Protein AF-A0A0C5WPM1-F1 (afdb_monomer)

Foldseek 3Di:
DDDDDDDDDDDDDDDDDDDDDDDDDDDDDPDPDPPPPPPPPPVVVVFVVQAFWFKFFDPVRKWFWFADQDQPCVCVVVVDSCPGTQDIQPDVSQFGFHGWDQDPNRFIKTWGQGPDDGNNDRITITTPVGIDTDD

pLDDT: mean 72.95, std 21.08, range [34.44, 95.25]

Radius of gyration: 24.57 Å; Cα contacts (8 Å, |Δi|>4): 208; chains: 1; bounding box: 61×46×68 Å

Sequence (135 aa):
MDAKTKKYLIIGGVATVVVALAGFGVHKFVKNRKNRTTSGKQKEREEQKLIGKKVHYGSEGYVNVRSSAKVDNENWTTMDFSHNLLTQAESNPVGTILERLKGEDGYYWYRIKLTKPVGGKTEGYVREDAVVVQY

Organism: NCBI:txid1454006

Structure (mmCIF, N/CA/C/O backbone):
data_AF-A0A0C5WPM1-F1
#
_entry.id   AF-A0A0C5WPM1-F1
#
loop_
_atom_site.group_PDB
_atom_site.id
_atom_site.type_symbol
_atom_site.label_atom_id
_atom_site.label_alt_id
_atom_site.label_comp_id
_atom_site.label_asym_id
_atom_site.label_entity_id
_atom_site.label_seq_id
_atom_site.pdbx_PDB_ins_code
_atom_site.Cartn_x
_atom_site.Cartn_y
_atom_site.Cartn_z
_atom_site.occupancy
_atom_site.B_iso_or_equiv
_atom_site.auth_seq_id
_atom_site.auth_comp_id
_atom_site.auth_asym_id
_atom_site.auth_atom_id
_atom_site.pdbx_PDB_model_num
ATOM 1 N N . MET A 1 1 ? -34.372 30.491 -12.838 1.00 36.19 1 MET A N 1
ATOM 2 C CA . MET A 1 1 ? -35.335 29.589 -13.500 1.00 36.19 1 MET A CA 1
ATOM 3 C C . MET A 1 1 ? -34.608 28.874 -14.622 1.00 36.19 1 MET A C 1
ATOM 5 O O . MET A 1 1 ? -33.813 29.493 -15.313 1.00 36.19 1 MET A O 1
ATOM 9 N N . ASP A 1 2 ? -34.816 27.565 -14.664 1.00 45.03 2 ASP A N 1
ATOM 10 C CA . ASP A 1 2 ? -34.158 26.535 -15.467 1.00 45.03 2 ASP A CA 1
ATOM 11 C C . ASP A 1 2 ? -34.431 26.679 -16.973 1.00 45.03 2 ASP A C 1
ATOM 13 O O . ASP A 1 2 ? -35.556 26.997 -17.353 1.00 45.03 2 ASP A O 1
ATOM 17 N N . ALA A 1 3 ? -33.451 26.334 -17.812 1.00 46.50 3 ALA A N 1
ATOM 18 C CA . ALA A 1 3 ? -33.720 25.692 -19.099 1.00 46.50 3 ALA A CA 1
ATOM 19 C C . ALA A 1 3 ? -32.482 24.927 -19.597 1.00 46.50 3 ALA A C 1
ATOM 21 O O . ALA A 1 3 ? -31.596 25.464 -20.259 1.00 46.50 3 ALA A O 1
ATOM 22 N N . LYS A 1 4 ? -32.455 23.632 -19.263 1.00 48.88 4 LYS A N 1
ATOM 23 C CA . LYS A 1 4 ? -31.722 22.554 -19.947 1.00 48.88 4 LYS A CA 1
ATOM 24 C C . LYS A 1 4 ? -31.702 22.701 -21.474 1.00 48.88 4 LYS A C 1
ATOM 26 O O . LYS A 1 4 ? -32.767 22.749 -22.086 1.00 48.88 4 LYS A O 1
ATOM 31 N N . THR A 1 5 ? -30.537 22.465 -22.081 1.00 57.78 5 THR A N 1
ATOM 32 C CA . THR A 1 5 ? -30.453 22.040 -23.490 1.00 57.78 5 THR A CA 1
ATOM 33 C C . THR A 1 5 ? -29.735 20.697 -23.601 1.00 57.78 5 THR A C 1
ATOM 35 O O . THR A 1 5 ? -28.668 20.473 -23.033 1.00 57.78 5 THR A O 1
ATOM 38 N N . LYS A 1 6 ? -30.410 19.762 -24.276 1.00 48.84 6 LYS A N 1
ATOM 39 C CA . LYS A 1 6 ? -30.106 18.331 -24.387 1.00 48.84 6 LYS A CA 1
ATOM 40 C C . LYS A 1 6 ? -29.077 18.049 -25.492 1.00 48.84 6 LYS A C 1
ATOM 42 O O . LYS A 1 6 ? -29.065 18.719 -26.517 1.00 48.84 6 LYS A O 1
ATOM 47 N N . LYS A 1 7 ? -28.287 16.986 -25.292 1.00 48.75 7 LYS A N 1
ATOM 48 C CA . LYS A 1 7 ? -27.469 16.299 -26.309 1.00 48.75 7 LYS A CA 1
ATOM 49 C C . LYS A 1 7 ? -28.316 15.815 -27.494 1.00 48.75 7 LYS A C 1
ATOM 51 O O . LYS A 1 7 ? -29.341 15.178 -27.263 1.00 48.75 7 LYS A O 1
ATOM 56 N N . TYR A 1 8 ? -27.770 15.950 -28.704 1.00 51.50 8 TYR A N 1
ATOM 57 C CA . TYR A 1 8 ? -28.015 15.045 -29.832 1.00 51.50 8 TYR A CA 1
ATOM 58 C C . TYR A 1 8 ? -26.688 14.631 -30.486 1.00 51.50 8 TYR A C 1
ATOM 60 O O . TYR A 1 8 ? -25.693 15.349 -30.444 1.00 51.50 8 TYR A O 1
ATOM 68 N N . LEU A 1 9 ? -26.704 13.397 -30.978 1.00 40.50 9 LEU A N 1
ATOM 69 C CA . LEU A 1 9 ? -25.633 12.504 -31.423 1.00 40.50 9 LEU A CA 1
ATOM 70 C C . LEU A 1 9 ? -25.633 12.427 -32.970 1.00 40.50 9 LEU A C 1
ATOM 72 O O . LEU A 1 9 ? -26.626 12.824 -33.572 1.00 40.50 9 LEU A O 1
ATOM 76 N N . ILE A 1 10 ? -24.618 11.746 -33.541 1.00 46.97 10 ILE A N 1
ATOM 77 C CA . ILE A 1 10 ? -24.532 11.076 -34.875 1.00 46.97 10 ILE A CA 1
ATOM 78 C C . ILE A 1 10 ? -23.634 11.860 -35.865 1.00 46.97 10 ILE A C 1
ATOM 80 O O . ILE A 1 10 ? -23.975 12.963 -36.260 1.00 46.97 10 ILE A O 1
ATOM 84 N N . ILE A 1 11 ? -22.367 11.479 -36.107 1.00 47.75 11 ILE A N 1
ATOM 85 C CA . ILE A 1 11 ? -21.795 10.336 -36.874 1.00 47.75 11 ILE A CA 1
ATOM 86 C C . ILE A 1 11 ? -21.962 10.479 -38.402 1.00 47.75 11 ILE A C 1
ATOM 88 O O . ILE A 1 11 ? -23.065 10.419 -38.926 1.00 47.75 11 ILE A O 1
ATOM 92 N N . GLY A 1 12 ? -20.821 10.554 -39.098 1.00 37.41 12 GLY A N 1
ATOM 93 C CA . GLY A 1 12 ? -20.648 10.443 -40.554 1.00 37.41 12 GLY A CA 1
ATOM 94 C C . GLY A 1 12 ? -19.412 11.258 -40.955 1.00 37.41 12 GLY A C 1
ATOM 95 O O . GLY A 1 12 ? -19.474 12.474 -40.966 1.00 37.41 12 GLY A O 1
ATOM 96 N N . GLY A 1 13 ? -18.205 10.722 -41.136 1.00 37.78 13 GLY A N 1
ATOM 97 C CA . GLY A 1 13 ? -17.855 9.515 -41.874 1.00 37.78 13 GLY A CA 1
ATOM 98 C C . GLY A 1 13 ? -17.456 9.909 -43.298 1.00 37.78 13 GLY A C 1
ATOM 99 O O . GLY A 1 13 ? -18.249 9.725 -44.210 1.00 37.78 13 GLY A O 1
ATOM 100 N N . VAL A 1 14 ? -16.248 10.449 -43.496 1.00 39.81 14 VAL A N 1
ATOM 101 C CA . VAL A 1 14 ? -15.633 10.556 -44.830 1.00 39.81 14 VAL A CA 1
ATOM 102 C C . VAL A 1 14 ? -14.253 9.918 -44.750 1.00 39.81 14 VAL A C 1
ATOM 104 O O . VAL A 1 14 ? -13.321 10.468 -44.169 1.00 39.81 14 VAL A O 1
ATOM 107 N N . ALA A 1 15 ? -14.169 8.697 -45.270 1.00 44.31 15 ALA A N 1
ATOM 108 C CA . ALA A 1 15 ? -12.941 7.939 -45.411 1.00 44.31 15 ALA A CA 1
ATOM 109 C C . ALA A 1 15 ? -12.371 8.178 -46.810 1.00 44.31 15 ALA A C 1
ATOM 111 O O . ALA A 1 15 ? -13.015 7.853 -47.804 1.00 44.31 15 ALA A O 1
ATOM 112 N N . THR A 1 16 ? -11.140 8.670 -46.886 1.00 43.25 16 THR A N 1
ATOM 113 C CA . THR A 1 16 ? -10.322 8.580 -48.098 1.00 43.25 16 THR A CA 1
ATOM 114 C C . THR A 1 16 ? -8.921 8.155 -47.694 1.00 43.25 16 THR A C 1
ATOM 116 O O . THR A 1 16 ? -8.097 8.982 -47.313 1.00 43.25 16 THR A O 1
ATOM 119 N N . VAL A 1 17 ? -8.658 6.849 -47.754 1.00 43.22 17 VAL A N 1
ATOM 120 C CA . VAL A 1 17 ? -7.293 6.313 -47.754 1.00 43.22 17 VAL A CA 1
ATOM 121 C C . VAL A 1 17 ? -6.988 5.911 -49.189 1.00 43.22 17 VAL A C 1
ATOM 123 O O . VAL A 1 17 ? -7.559 4.958 -49.715 1.00 43.22 17 VAL A O 1
ATOM 126 N N . VAL A 1 18 ? -6.116 6.681 -49.833 1.00 38.34 18 VAL A N 1
ATOM 127 C CA . VAL A 1 18 ? -5.563 6.374 -51.153 1.00 38.34 18 VAL A CA 1
ATOM 128 C C . VAL A 1 18 ? -4.544 5.250 -50.973 1.00 38.34 18 VAL A C 1
ATOM 130 O O . VAL A 1 18 ? -3.505 5.446 -50.347 1.00 38.34 18 VAL A O 1
ATOM 133 N N . VAL A 1 19 ? -4.846 4.059 -51.492 1.00 44.16 19 VAL A N 1
ATOM 134 C CA . VAL A 1 19 ? -3.902 2.934 -51.538 1.00 44.16 19 VAL A CA 1
ATOM 135 C C . VAL A 1 19 ? -3.110 3.039 -52.838 1.00 44.16 19 VAL A C 1
ATOM 137 O O . VAL A 1 19 ? -3.606 2.685 -53.906 1.00 44.16 19 VAL A O 1
ATOM 140 N N . ALA A 1 20 ? -1.881 3.548 -52.749 1.00 40.91 20 ALA A N 1
ATOM 141 C CA . ALA A 1 20 ? -0.918 3.466 -53.838 1.00 40.91 20 ALA A CA 1
ATOM 142 C C . ALA A 1 20 ? -0.351 2.038 -53.905 1.00 40.91 20 ALA A C 1
ATOM 144 O O . ALA A 1 20 ? 0.247 1.533 -52.955 1.00 40.91 20 ALA A O 1
ATOM 145 N N . LEU A 1 21 ? -0.603 1.386 -55.037 1.00 44.03 21 LEU A N 1
ATOM 146 C CA . LEU A 1 21 ? -0.138 0.053 -55.399 1.00 44.03 21 LEU A CA 1
ATOM 147 C C . LEU A 1 21 ? 1.369 0.062 -55.686 1.00 44.03 21 LEU A C 1
ATOM 149 O O . LEU A 1 21 ? 1.804 0.735 -56.616 1.00 44.03 21 LEU A O 1
ATOM 153 N N . ALA A 1 22 ? 2.139 -0.766 -54.978 1.00 39.91 22 ALA A N 1
ATOM 154 C CA . ALA A 1 22 ? 3.422 -1.265 -55.471 1.00 39.91 22 ALA A CA 1
ATOM 155 C C . ALA A 1 22 ? 3.764 -2.626 -54.835 1.00 39.91 22 ALA A C 1
ATOM 157 O O . ALA A 1 22 ? 4.234 -2.696 -53.708 1.00 39.91 22 ALA A O 1
ATOM 158 N N . GLY A 1 23 ? 3.498 -3.694 -55.596 1.00 38.28 23 GLY A N 1
ATOM 159 C CA . GLY A 1 23 ? 4.288 -4.930 -55.645 1.00 38.28 23 GLY A CA 1
ATOM 160 C C . GLY A 1 23 ? 4.391 -5.806 -54.392 1.00 38.28 23 GLY A C 1
ATOM 161 O O . GLY A 1 23 ? 5.202 -5.531 -53.522 1.00 38.28 23 GLY A O 1
ATOM 162 N N . PHE A 1 24 ? 3.658 -6.927 -54.401 1.00 43.25 24 PHE A N 1
ATOM 163 C CA . PHE A 1 24 ? 4.101 -8.313 -54.123 1.00 43.25 24 PHE A CA 1
ATOM 164 C C . PHE A 1 24 ? 3.003 -9.141 -53.429 1.00 43.25 24 PHE A C 1
ATOM 166 O O . PHE A 1 24 ? 2.631 -8.890 -52.289 1.00 43.25 24 PHE A O 1
ATOM 173 N N . GLY A 1 25 ? 2.551 -10.197 -54.115 1.00 37.50 25 GLY A N 1
ATOM 174 C CA . GLY A 1 25 ? 2.011 -11.407 -53.486 1.00 37.50 25 GLY A CA 1
ATOM 175 C C . GLY A 1 25 ? 0.520 -11.413 -53.141 1.00 37.50 25 GLY A C 1
ATOM 176 O O . GLY A 1 25 ? 0.117 -11.131 -52.017 1.00 37.50 25 GLY A O 1
ATOM 177 N N . VAL A 1 26 ? -0.309 -11.884 -54.076 1.00 42.78 26 VAL A N 1
ATOM 178 C CA . VAL A 1 26 ? -1.653 -12.382 -53.753 1.00 42.78 26 VAL A CA 1
ATOM 179 C C . VAL A 1 26 ? -1.507 -13.746 -53.068 1.00 42.78 26 VAL A C 1
ATOM 181 O O . VAL A 1 26 ? -1.260 -14.752 -53.726 1.00 42.78 26 VAL A O 1
ATOM 184 N N . HIS A 1 27 ? -1.717 -13.804 -51.752 1.00 44.91 27 HIS A N 1
ATOM 185 C CA . HIS A 1 27 ? -2.187 -15.026 -51.100 1.00 44.91 27 HIS A CA 1
ATOM 186 C C . HIS A 1 27 ? -3.355 -14.682 -50.177 1.00 44.91 27 HIS A C 1
ATOM 188 O O . HIS A 1 27 ? -3.200 -14.089 -49.110 1.00 44.91 27 HIS A O 1
ATOM 194 N N . LYS A 1 28 ? -4.563 -15.032 -50.631 1.00 45.72 28 LYS A N 1
ATOM 195 C CA . LYS A 1 28 ? -5.783 -15.020 -49.825 1.00 45.72 28 LYS A CA 1
ATOM 196 C C . LYS A 1 28 ? -5.549 -15.855 -48.568 1.00 45.72 28 LYS A C 1
ATOM 198 O O . LYS A 1 28 ? -5.464 -17.0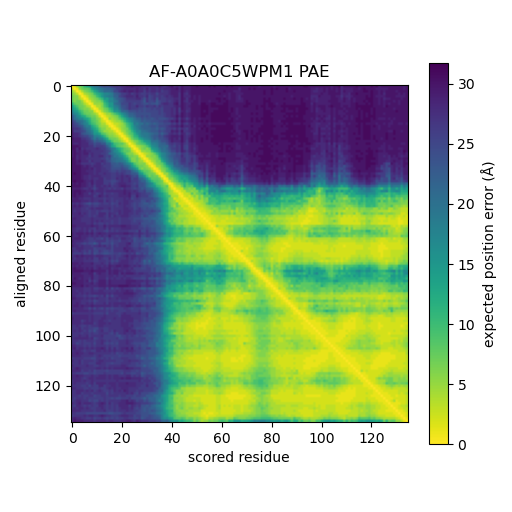77 -48.647 1.00 45.72 28 LYS A O 1
ATOM 203 N N . PHE A 1 29 ? -5.592 -15.217 -47.406 1.00 39.03 29 PHE A N 1
ATOM 204 C CA . PHE A 1 29 ? -5.955 -15.910 -46.180 1.00 39.03 29 PHE A CA 1
ATOM 205 C C . PHE A 1 29 ? -6.872 -15.039 -45.332 1.00 39.03 29 PHE A C 1
ATOM 207 O O . PHE A 1 29 ? -6.464 -14.318 -44.427 1.00 39.03 29 PHE A O 1
ATOM 214 N N . VAL A 1 30 ? -8.164 -15.129 -45.643 1.00 52.28 30 VAL A N 1
ATOM 215 C CA . VAL A 1 30 ? -9.222 -14.709 -44.731 1.00 52.28 30 VAL A CA 1
ATOM 216 C C . VAL A 1 30 ? -9.259 -15.737 -43.602 1.00 52.28 30 VAL A C 1
ATOM 218 O O . VAL A 1 30 ? -9.918 -16.768 -43.703 1.00 52.28 30 VAL A O 1
ATOM 221 N N . LYS A 1 31 ? -8.543 -15.463 -42.509 1.00 42.75 31 LYS A N 1
ATOM 222 C CA . LYS A 1 31 ? -8.901 -16.008 -41.198 1.00 42.75 31 LYS A CA 1
ATOM 223 C C . LYS A 1 31 ? -9.417 -14.882 -40.326 1.00 42.75 31 LYS A C 1
ATOM 225 O O . LYS A 1 31 ? -8.675 -14.087 -39.764 1.00 42.75 31 LYS A O 1
ATOM 230 N N . ASN A 1 32 ? -10.737 -14.889 -40.219 1.00 48.78 32 ASN A N 1
ATOM 231 C CA . ASN A 1 32 ? -11.529 -14.231 -39.205 1.00 48.78 32 ASN A CA 1
ATOM 232 C C . ASN A 1 32 ? -11.024 -14.668 -37.816 1.00 48.78 32 ASN A C 1
ATOM 234 O O . ASN A 1 32 ? -11.459 -15.687 -37.280 1.00 48.78 32 ASN A O 1
ATOM 238 N N . ARG A 1 33 ? -10.059 -13.945 -37.241 1.00 37.19 33 ARG A N 1
ATOM 239 C CA . ARG A 1 33 ? -9.623 -14.157 -35.860 1.00 37.19 33 ARG A CA 1
ATOM 240 C C . ARG A 1 33 ? -10.105 -12.9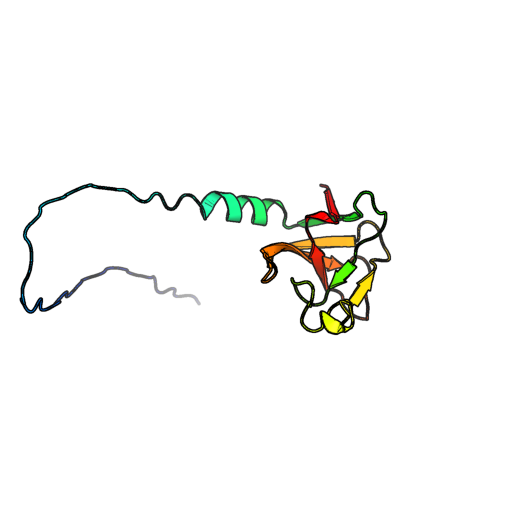67 -35.041 1.00 37.19 33 ARG A C 1
ATOM 242 O O . ARG A 1 33 ? -9.446 -11.940 -34.940 1.00 37.19 33 ARG A O 1
ATOM 249 N N . LYS A 1 34 ? -11.308 -13.127 -34.479 1.00 40.19 34 LYS A N 1
ATOM 250 C CA . LYS A 1 34 ? -11.789 -12.341 -33.341 1.00 40.19 34 LYS A CA 1
ATOM 251 C C . LYS A 1 34 ? -10.735 -12.444 -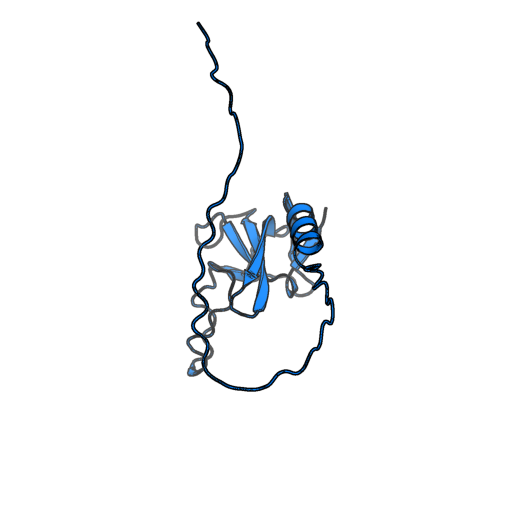32.240 1.00 40.19 34 LYS A C 1
ATOM 253 O O . LYS A 1 34 ? -10.731 -13.414 -31.484 1.00 40.19 34 LYS A O 1
ATOM 258 N N . ASN A 1 35 ? -9.866 -11.449 -32.130 1.00 34.44 35 ASN A N 1
ATOM 259 C CA . ASN A 1 35 ? -9.112 -11.243 -30.908 1.00 34.44 35 ASN A CA 1
ATOM 260 C C . ASN A 1 35 ? -10.114 -10.709 -29.886 1.00 34.44 35 ASN A C 1
ATOM 262 O O . ASN A 1 35 ? -10.397 -9.517 -29.807 1.00 34.44 35 ASN A O 1
ATOM 266 N N . ARG A 1 36 ? -10.729 -11.644 -29.154 1.00 34.59 36 ARG A N 1
ATOM 267 C CA . ARG A 1 36 ? -11.361 -11.363 -27.872 1.00 34.59 36 ARG A CA 1
ATOM 268 C C . ARG A 1 36 ? -10.302 -10.698 -27.000 1.00 34.59 36 ARG A C 1
ATOM 270 O O . ARG A 1 36 ? -9.451 -11.371 -26.428 1.00 34.59 36 ARG A O 1
ATOM 277 N N . THR A 1 37 ? -10.393 -9.385 -26.864 1.00 37.19 37 THR A N 1
ATOM 278 C CA . THR A 1 37 ? -9.770 -8.631 -25.778 1.00 37.19 37 THR A CA 1
ATOM 279 C C . THR A 1 37 ? -10.531 -8.935 -24.483 1.00 37.19 37 THR A C 1
ATOM 281 O O . THR A 1 37 ? -11.195 -8.084 -23.900 1.00 37.19 37 THR A O 1
ATOM 284 N N . THR A 1 38 ? -10.502 -10.187 -24.030 1.00 43.72 38 THR A N 1
ATOM 285 C CA . THR A 1 38 ? -10.925 -10.573 -22.679 1.00 43.72 38 THR A CA 1
ATOM 286 C C . THR A 1 38 ? -9.712 -10.481 -21.767 1.00 43.72 38 THR A C 1
ATOM 288 O O . THR A 1 38 ? -9.122 -11.488 -21.410 1.00 43.72 38 THR A O 1
ATOM 291 N N . SER A 1 39 ? -9.310 -9.253 -21.433 1.00 46.44 39 SER A N 1
ATOM 292 C CA . SER A 1 39 ? -8.366 -9.013 -20.330 1.00 46.44 39 SER A CA 1
ATOM 293 C C . SER A 1 39 ? -8.662 -7.742 -19.522 1.00 46.44 39 SER A C 1
ATOM 295 O O . SER A 1 39 ? -8.125 -7.603 -18.430 1.00 46.44 39 SER A O 1
ATOM 297 N N . GLY A 1 40 ? -9.535 -6.837 -19.990 1.00 48.41 40 GLY A N 1
ATOM 298 C CA . GLY A 1 40 ? -9.895 -5.625 -19.233 1.00 48.41 40 GLY A CA 1
ATOM 299 C C . GLY A 1 40 ? -11.020 -5.832 -18.212 1.00 48.41 40 GLY A C 1
ATOM 300 O O . GLY A 1 40 ? -10.949 -5.356 -17.088 1.00 48.41 40 GLY A O 1
ATOM 301 N N . LYS A 1 41 ? -12.046 -6.617 -18.563 1.00 48.75 41 LYS A N 1
ATOM 302 C CA . LYS A 1 41 ? -13.318 -6.629 -17.817 1.00 48.75 41 LYS A CA 1
ATOM 303 C C . LYS A 1 41 ? -13.277 -7.359 -16.467 1.00 48.75 41 LYS A C 1
ATOM 305 O O . LYS A 1 41 ? -14.096 -7.077 -15.598 1.00 48.75 41 LYS A O 1
ATOM 310 N N . GLN A 1 42 ? -12.371 -8.325 -16.307 1.00 56.28 42 GLN A N 1
ATOM 311 C CA . GLN A 1 42 ? -12.217 -9.065 -15.050 1.00 56.28 42 GLN A CA 1
ATOM 312 C C . GLN A 1 42 ? -11.298 -8.320 -14.076 1.00 56.28 42 GLN A C 1
ATOM 314 O O . GLN A 1 42 ? -11.650 -8.174 -12.910 1.00 56.28 42 GLN A O 1
ATOM 319 N N . LYS A 1 43 ? -10.179 -7.785 -14.579 1.00 58.12 43 LYS A N 1
ATOM 320 C CA . LYS A 1 43 ? -9.196 -7.052 -13.779 1.00 58.12 43 LYS A CA 1
ATOM 321 C C . LYS A 1 43 ? -9.797 -5.792 -13.149 1.00 58.12 43 LYS A C 1
ATOM 323 O O . LYS A 1 43 ? -9.690 -5.612 -11.945 1.00 58.12 43 LYS A O 1
ATOM 328 N N . GLU A 1 44 ? -10.543 -5.012 -13.930 1.00 63.22 44 GLU A N 1
ATOM 329 C CA . GLU A 1 44 ? -11.216 -3.801 -13.441 1.00 63.22 44 GLU A CA 1
ATOM 330 C C . GLU A 1 44 ? -12.286 -4.116 -12.373 1.00 63.22 44 GLU A C 1
ATOM 332 O O . GLU A 1 44 ? -12.419 -3.410 -11.377 1.00 63.22 44 GLU A O 1
ATOM 337 N N . ARG A 1 45 ? -13.015 -5.234 -12.522 1.00 66.62 45 ARG A N 1
ATOM 338 C CA . ARG A 1 45 ? -14.003 -5.688 -11.527 1.00 66.62 45 ARG A CA 1
ATOM 339 C C . ARG A 1 45 ? -13.340 -6.118 -10.217 1.00 66.62 45 ARG A C 1
ATOM 341 O O . ARG A 1 45 ? -13.891 -5.874 -9.146 1.00 66.62 45 ARG A O 1
ATOM 348 N N . GLU A 1 46 ? -12.201 -6.800 -10.293 1.00 70.50 46 GLU A N 1
ATOM 349 C CA . GLU A 1 46 ? -11.448 -7.232 -9.114 1.00 70.50 46 GLU A CA 1
ATOM 350 C C . GLU A 1 46 ? -10.826 -6.041 -8.378 1.00 70.50 46 GLU A C 1
ATOM 352 O O . GLU A 1 46 ? -10.948 -5.974 -7.159 1.00 70.50 46 GLU A O 1
ATOM 357 N N . GLU A 1 47 ? -10.254 -5.0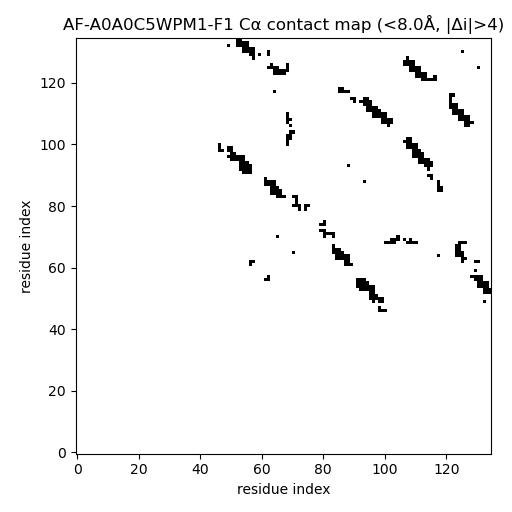72 -9.098 1.00 74.81 47 GLU A N 1
ATOM 358 C CA . GLU A 1 47 ? -9.731 -3.826 -8.520 1.00 74.81 47 GLU A CA 1
ATOM 359 C C . GLU A 1 47 ? -10.838 -3.064 -7.781 1.00 74.81 47 GLU A C 1
ATOM 361 O O . GLU A 1 47 ? -10.700 -2.798 -6.588 1.00 74.81 47 GLU A O 1
ATOM 366 N N . GLN A 1 48 ? -11.993 -2.840 -8.421 1.00 75.38 48 GLN A N 1
ATOM 367 C CA . GLN A 1 48 ? -13.153 -2.198 -7.786 1.00 75.38 48 GLN A CA 1
ATOM 368 C C . GLN A 1 48 ? -13.679 -2.974 -6.569 1.00 75.38 48 GLN A C 1
ATOM 370 O O . GLN A 1 48 ? -14.113 -2.369 -5.592 1.00 75.38 48 GLN A O 1
ATOM 375 N N . LYS A 1 49 ? -13.615 -4.312 -6.586 1.00 83.88 49 LYS A N 1
ATOM 376 C CA . LYS A 1 49 ? -14.019 -5.157 -5.450 1.00 83.88 49 LYS A CA 1
ATOM 377 C C . LYS A 1 49 ? -13.068 -5.031 -4.253 1.00 83.88 49 LYS A C 1
ATOM 379 O O . LYS A 1 49 ? -13.431 -5.455 -3.156 1.00 83.88 49 LYS A O 1
ATOM 384 N N . LEU A 1 50 ? -11.842 -4.551 -4.444 1.00 86.25 50 LEU A N 1
ATOM 385 C CA . LEU A 1 50 ? -10.847 -4.422 -3.376 1.00 86.25 50 LEU A CA 1
ATOM 386 C C . LEU A 1 50 ? -10.884 -3.044 -2.709 1.00 86.25 50 LEU A C 1
ATOM 388 O O . LEU A 1 50 ? -10.517 -2.940 -1.541 1.00 86.25 50 LEU A O 1
ATOM 392 N N . ILE A 1 51 ? -11.374 -2.019 -3.409 1.00 87.81 51 ILE A N 1
ATOM 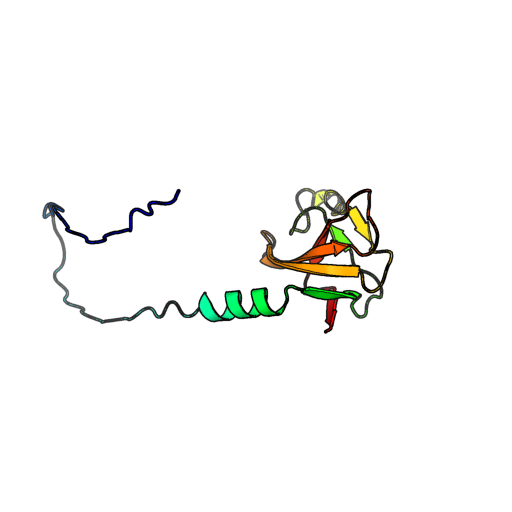393 C CA . ILE A 1 51 ? -11.525 -0.661 -2.872 1.00 87.81 51 ILE A CA 1
ATOM 394 C C . ILE A 1 51 ? -12.381 -0.685 -1.599 1.00 87.81 51 ILE A C 1
ATOM 396 O O . ILE A 1 51 ? -13.424 -1.335 -1.537 1.00 87.81 51 ILE A O 1
ATOM 400 N N . GLY A 1 52 ? -11.927 0.026 -0.568 1.00 86.81 52 GLY A N 1
ATOM 401 C CA . GLY A 1 52 ? -12.601 0.125 0.726 1.00 86.81 52 GLY A CA 1
ATOM 402 C C . GLY A 1 52 ? -12.278 -1.004 1.707 1.00 86.81 52 GLY A C 1
ATOM 403 O O . GLY A 1 52 ? -12.612 -0.884 2.885 1.00 86.81 52 GLY A O 1
ATOM 404 N N . LYS A 1 53 ? -11.589 -2.068 1.274 1.00 91.62 53 LYS A N 1
ATOM 405 C CA . LYS A 1 53 ? -11.148 -3.146 2.170 1.00 91.62 53 LYS A CA 1
ATOM 406 C C . LYS A 1 53 ? -9.936 -2.756 2.990 1.00 91.62 53 LYS A C 1
ATOM 408 O O . LYS A 1 53 ? -9.162 -1.885 2.593 1.00 91.62 53 LYS A O 1
ATOM 413 N N . LYS A 1 54 ? -9.742 -3.441 4.115 1.00 92.69 54 LYS A N 1
ATOM 414 C CA . LYS A 1 54 ? -8.575 -3.232 4.969 1.00 92.69 54 LYS A CA 1
ATOM 415 C C . LYS A 1 54 ? -7.427 -4.139 4.552 1.00 92.69 54 LYS A C 1
ATOM 417 O O . LYS A 1 54 ? -7.625 -5.311 4.233 1.00 92.69 54 LYS A O 1
ATOM 422 N N . VAL A 1 55 ? -6.225 -3.580 4.573 1.00 92.19 55 VAL A N 1
ATOM 423 C CA . VAL A 1 55 ? -4.974 -4.329 4.428 1.00 92.19 55 VAL A CA 1
ATOM 424 C C . VAL A 1 55 ? -4.366 -4.587 5.796 1.00 92.19 55 VAL A C 1
ATOM 426 O O . VAL A 1 55 ? -4.320 -3.704 6.654 1.00 92.19 55 VAL A O 1
ATOM 429 N N . HIS A 1 56 ? -3.879 -5.803 5.974 1.00 92.12 56 HIS A N 1
ATOM 430 C CA . HIS A 1 56 ? -3.212 -6.292 7.170 1.00 92.12 56 HIS A CA 1
ATOM 431 C C . HIS A 1 56 ? -1.833 -6.829 6.796 1.00 92.12 56 HIS A C 1
ATOM 433 O O . HIS A 1 56 ? -1.587 -7.155 5.632 1.00 92.12 56 HIS A O 1
ATOM 439 N N . TYR A 1 57 ? -0.938 -6.937 7.775 1.00 89.75 57 TYR A N 1
ATOM 440 C CA . TYR A 1 57 ? 0.351 -7.592 7.551 1.00 89.75 57 TYR A CA 1
ATOM 441 C C . TYR A 1 57 ? 0.147 -9.042 7.120 1.00 89.75 57 TYR A C 1
ATOM 443 O O . TYR A 1 57 ? -0.783 -9.709 7.581 1.00 89.75 57 TYR A O 1
ATOM 451 N N . GLY A 1 58 ? 1.028 -9.517 6.242 1.00 82.44 58 GLY A N 1
ATOM 452 C CA . GLY A 1 58 ? 1.173 -10.939 5.973 1.00 82.44 58 GLY A CA 1
ATOM 453 C C . GLY A 1 58 ? 1.761 -11.699 7.164 1.00 82.44 58 GLY A C 1
ATOM 454 O O . GLY A 1 58 ? 1.868 -11.192 8.282 1.00 82.44 58 GLY A O 1
ATOM 455 N N . SER A 1 59 ? 2.196 -12.930 6.906 1.00 81.56 59 SER A N 1
ATOM 456 C CA . SER A 1 59 ? 2.820 -13.803 7.910 1.00 81.56 59 SER A CA 1
ATOM 457 C C . SER A 1 59 ? 4.097 -13.230 8.527 1.00 81.56 59 SER A C 1
ATOM 459 O O . SER A 1 59 ? 4.480 -13.646 9.613 1.00 81.56 59 SER A O 1
ATOM 461 N N . GLU A 1 60 ? 4.749 -12.282 7.854 1.00 78.31 60 GLU A N 1
ATOM 462 C CA . GLU A 1 60 ? 5.985 -11.659 8.333 1.00 78.31 60 GLU A CA 1
ATOM 463 C C . GLU A 1 60 ? 5.768 -10.689 9.505 1.00 78.31 60 GLU A C 1
ATOM 465 O O . GLU A 1 60 ? 6.722 -10.338 10.191 1.00 78.31 60 GLU A O 1
ATOM 470 N N . GLY A 1 61 ? 4.527 -10.264 9.774 1.00 84.12 61 GLY A N 1
ATOM 471 C CA . GLY A 1 61 ? 4.218 -9.388 10.910 1.00 84.12 61 GLY A CA 1
ATOM 472 C C . GLY A 1 61 ? 4.584 -7.912 10.710 1.00 84.12 61 GLY A C 1
ATOM 473 O O . GLY A 1 61 ? 4.384 -7.116 11.624 1.00 84.12 61 GLY A O 1
ATOM 474 N N . TYR A 1 62 ? 5.056 -7.531 9.523 1.00 86.69 62 TYR A N 1
ATOM 475 C CA . TYR A 1 62 ? 5.278 -6.146 9.107 1.00 86.69 62 TYR A CA 1
ATOM 476 C C . TYR A 1 62 ? 4.970 -5.982 7.611 1.00 86.69 62 TYR A C 1
ATOM 478 O O . TYR A 1 62 ? 4.851 -6.960 6.872 1.00 86.69 62 TYR A O 1
ATOM 486 N N . VAL A 1 63 ? 4.833 -4.736 7.149 1.00 91.06 63 VAL A N 1
ATOM 487 C CA . VAL A 1 63 ? 4.829 -4.413 5.716 1.00 91.06 63 VAL A CA 1
ATOM 488 C C . VAL A 1 63 ? 5.564 -3.105 5.463 1.00 91.06 63 VAL A C 1
ATOM 490 O O . VAL A 1 63 ? 5.447 -2.150 6.229 1.00 91.06 63 VAL A O 1
ATOM 493 N N . ASN A 1 64 ? 6.297 -3.053 4.357 1.00 91.81 64 ASN A N 1
ATOM 494 C CA . ASN A 1 64 ? 6.942 -1.839 3.881 1.00 91.81 64 ASN A CA 1
ATOM 495 C C . ASN A 1 64 ? 5.929 -0.931 3.178 1.00 91.81 64 ASN A C 1
ATOM 497 O O . ASN A 1 64 ? 5.323 -1.331 2.182 1.00 91.81 64 ASN A O 1
ATOM 501 N N . VAL A 1 65 ? 5.784 0.300 3.668 1.00 92.44 65 VAL A N 1
ATOM 502 C CA . VAL A 1 65 ? 4.973 1.335 3.023 1.00 92.44 65 VAL A CA 1
ATOM 503 C C . VAL A 1 65 ? 5.888 2.218 2.186 1.00 92.44 65 VAL A C 1
ATOM 505 O O . VAL A 1 65 ? 6.864 2.779 2.686 1.00 92.44 65 VAL A O 1
ATOM 508 N N . ARG A 1 66 ? 5.575 2.350 0.899 1.00 93.38 66 ARG A N 1
ATOM 509 C CA . ARG A 1 66 ? 6.384 3.094 -0.070 1.00 93.38 66 ARG A CA 1
ATOM 510 C C . ARG A 1 66 ? 5.670 4.326 -0.605 1.00 93.38 66 ARG A C 1
ATOM 512 O O . ARG A 1 66 ? 4.446 4.433 -0.554 1.00 93.38 66 ARG A O 1
ATOM 519 N N . SER A 1 67 ? 6.450 5.272 -1.119 1.00 91.75 67 SER A N 1
ATOM 520 C CA . SER A 1 67 ? 5.949 6.502 -1.740 1.00 91.75 67 SER A CA 1
ATOM 521 C C . SER A 1 67 ? 5.454 6.297 -3.174 1.00 91.75 67 SER A C 1
ATOM 523 O O . SER A 1 67 ? 4.689 7.124 -3.667 1.00 91.75 67 SER A O 1
ATOM 525 N N . SER A 1 68 ? 5.850 5.199 -3.820 1.00 91.38 68 SER A N 1
ATOM 526 C CA . SER A 1 68 ? 5.456 4.823 -5.178 1.00 91.38 68 SER A CA 1
ATOM 527 C C . SER A 1 68 ? 5.222 3.314 -5.292 1.00 91.38 68 SER A C 1
ATOM 529 O O . SER A 1 68 ? 5.712 2.529 -4.480 1.00 91.38 68 SER A O 1
ATOM 531 N N . ALA A 1 69 ? 4.469 2.905 -6.315 1.00 92.19 69 ALA A N 1
ATOM 532 C CA . ALA A 1 69 ? 4.156 1.510 -6.628 1.00 92.19 69 ALA A CA 1
ATOM 533 C C . ALA A 1 69 ? 5.302 0.807 -7.382 1.00 92.19 69 ALA A C 1
ATOM 535 O O . ALA A 1 69 ? 5.101 0.231 -8.449 1.00 92.19 69 ALA A O 1
ATOM 536 N N . LYS A 1 70 ? 6.521 0.917 -6.860 1.00 91.06 70 LYS A N 1
ATOM 537 C CA . LYS A 1 70 ? 7.687 0.148 -7.305 1.00 91.06 70 LYS A CA 1
ATOM 538 C C . LYS A 1 70 ? 8.591 -0.114 -6.111 1.00 91.06 70 LYS A C 1
ATOM 540 O O . LYS A 1 70 ? 8.543 0.627 -5.134 1.00 91.06 70 LYS A O 1
ATOM 545 N N . VAL A 1 71 ? 9.444 -1.125 -6.161 1.00 86.06 71 VAL A N 1
ATOM 546 C CA . VAL A 1 71 ? 10.669 -1.107 -5.349 1.00 86.06 71 VAL A CA 1
ATOM 547 C C . VAL A 1 71 ? 11.731 -0.367 -6.150 1.00 86.06 71 VAL A C 1
ATOM 549 O O . VAL A 1 71 ? 11.998 -0.736 -7.293 1.00 86.06 71 VAL A O 1
ATOM 552 N N . ASP A 1 72 ? 12.291 0.703 -5.584 1.00 80.62 72 ASP A N 1
ATOM 553 C CA . ASP A 1 72 ? 13.328 1.453 -6.286 1.00 80.62 72 ASP A CA 1
ATOM 554 C C . ASP A 1 72 ? 14.642 0.668 -6.274 1.00 80.62 72 ASP A C 1
ATOM 556 O O . ASP A 1 72 ? 15.322 0.585 -5.252 1.00 80.62 72 ASP A O 1
ATOM 560 N N . ASN A 1 73 ? 14.961 0.058 -7.416 1.00 74.25 73 ASN A N 1
ATOM 561 C CA . ASN A 1 73 ? 16.143 -0.784 -7.614 1.00 74.25 73 ASN A CA 1
ATOM 562 C C . ASN A 1 73 ? 17.248 -0.061 -8.402 1.00 74.25 73 ASN A C 1
ATOM 564 O O . ASN A 1 73 ? 18.166 -0.707 -8.907 1.00 74.25 73 ASN A O 1
ATOM 568 N N . GLU A 1 74 ? 17.166 1.266 -8.529 1.00 73.50 74 GLU A N 1
ATOM 569 C CA . GLU A 1 74 ? 18.115 2.073 -9.308 1.00 73.50 74 GLU A CA 1
ATOM 570 C C . GLU A 1 74 ? 19.563 1.938 -8.807 1.00 73.50 74 GLU A C 1
ATOM 572 O O . GLU A 1 74 ? 20.497 2.076 -9.592 1.00 73.50 74 GLU A O 1
ATOM 577 N N . ASN A 1 75 ? 19.763 1.574 -7.535 1.00 70.06 75 ASN A N 1
ATOM 578 C CA . ASN A 1 75 ? 21.085 1.376 -6.948 1.00 70.06 75 ASN A CA 1
ATOM 579 C C . ASN A 1 75 ? 21.351 -0.081 -6.530 1.00 70.06 75 ASN A C 1
ATOM 581 O O . ASN A 1 75 ? 21.603 -0.395 -5.365 1.00 70.06 75 ASN A O 1
ATOM 585 N N . TRP A 1 76 ? 21.310 -0.996 -7.503 1.00 65.88 76 TRP A N 1
ATOM 586 C CA . TRP A 1 76 ? 21.641 -2.409 -7.274 1.00 65.88 76 TRP A CA 1
ATOM 587 C C . TRP A 1 76 ? 23.058 -2.605 -6.708 1.00 65.88 76 TRP A C 1
ATOM 589 O O . TRP A 1 76 ? 23.298 -3.511 -5.913 1.00 65.88 76 TRP A O 1
ATOM 599 N N . THR A 1 77 ? 23.997 -1.731 -7.080 1.00 74.50 77 THR A N 1
ATOM 600 C CA . THR A 1 77 ? 25.406 -1.804 -6.673 1.00 74.50 77 THR A CA 1
ATOM 601 C C . THR A 1 77 ? 25.637 -1.573 -5.184 1.00 74.50 77 THR A C 1
ATOM 603 O O . THR A 1 77 ? 26.577 -2.141 -4.635 1.00 74.50 77 THR A O 1
ATOM 606 N N . THR A 1 78 ? 24.793 -0.781 -4.517 1.00 73.94 78 THR A N 1
ATOM 607 C CA . THR A 1 78 ? 24.904 -0.537 -3.069 1.00 73.94 78 THR A CA 1
ATOM 608 C C . THR A 1 78 ? 23.862 -1.299 -2.254 1.00 73.94 78 THR A C 1
ATOM 610 O O . THR A 1 78 ? 23.819 -1.126 -1.040 1.00 73.94 78 THR A O 1
ATOM 613 N N . MET A 1 79 ? 23.021 -2.123 -2.899 1.00 70.81 79 MET A N 1
ATOM 614 C CA . MET A 1 79 ? 21.893 -2.828 -2.269 1.00 70.81 79 MET A CA 1
ATOM 615 C C . MET A 1 79 ? 20.955 -1.893 -1.481 1.00 70.81 79 MET A C 1
ATOM 617 O O . MET A 1 79 ? 20.336 -2.307 -0.500 1.00 70.81 79 MET A O 1
ATOM 621 N N . ASP A 1 80 ? 20.847 -0.627 -1.902 1.00 76.75 80 ASP A N 1
ATOM 622 C CA . ASP A 1 80 ? 19.994 0.354 -1.235 1.00 76.75 80 ASP A CA 1
ATOM 623 C C . ASP A 1 80 ? 18.635 0.458 -1.935 1.00 76.75 80 ASP A C 1
ATOM 625 O O . ASP A 1 80 ? 18.471 1.122 -2.961 1.00 76.75 80 ASP A O 1
ATOM 629 N N . PHE A 1 81 ? 17.650 -0.212 -1.339 1.00 77.50 81 PHE A N 1
ATOM 630 C CA . PHE A 1 81 ? 16.256 -0.241 -1.786 1.00 77.50 81 PHE A CA 1
ATOM 631 C C . PHE A 1 81 ? 15.351 0.660 -0.933 1.00 77.50 81 PHE A C 1
ATOM 633 O O . PHE A 1 81 ? 14.125 0.477 -0.912 1.00 77.50 81 PHE A O 1
ATOM 640 N N . SER A 1 82 ? 15.935 1.586 -0.164 1.00 79.00 82 SER A N 1
ATOM 641 C CA . SER A 1 82 ? 15.214 2.428 0.794 1.00 79.00 82 SER A CA 1
ATOM 642 C C . SER A 1 82 ? 14.755 3.771 0.218 1.00 79.00 82 SER A C 1
ATOM 644 O O . SER A 1 82 ? 13.912 4.424 0.824 1.00 79.00 82 SER A O 1
ATOM 646 N N . HIS A 1 83 ? 15.199 4.149 -0.985 1.00 81.25 83 HIS A N 1
ATOM 647 C CA . HIS A 1 83 ? 14.929 5.464 -1.588 1.00 81.25 83 HIS A CA 1
ATOM 648 C C . HIS A 1 83 ? 13.451 5.869 -1.614 1.00 81.25 83 HIS A C 1
ATOM 650 O O . HIS A 1 83 ? 13.106 7.024 -1.365 1.00 81.25 83 HIS A O 1
ATOM 656 N N . ASN A 1 84 ? 12.563 4.916 -1.894 1.00 85.19 84 ASN A N 1
ATOM 657 C CA . ASN A 1 84 ? 11.124 5.151 -1.892 1.00 85.19 84 ASN A CA 1
ATOM 658 C C . ASN A 1 84 ? 10.399 4.460 -0.726 1.00 85.19 84 ASN A C 1
ATOM 660 O O . ASN A 1 84 ? 9.166 4.445 -0.694 1.00 85.19 84 ASN A O 1
ATOM 664 N N . LEU A 1 85 ? 11.140 3.889 0.227 1.00 89.06 85 LEU A N 1
ATOM 665 C CA . LEU A 1 85 ? 10.597 3.384 1.482 1.00 89.06 85 LEU A CA 1
ATOM 666 C C . LEU A 1 85 ? 10.268 4.576 2.384 1.00 89.06 85 LEU A C 1
ATOM 668 O O . LEU A 1 85 ? 11.131 5.391 2.684 1.00 89.06 85 LEU A O 1
ATOM 672 N N . LEU A 1 86 ? 9.012 4.684 2.815 1.00 86.38 86 LEU A N 1
ATOM 673 C CA . LEU A 1 86 ? 8.618 5.702 3.788 1.00 86.38 86 LEU A CA 1
ATOM 674 C C . LEU A 1 86 ? 8.951 5.227 5.198 1.00 86.38 86 LEU A C 1
ATOM 676 O O . LEU A 1 86 ? 9.729 5.857 5.899 1.00 86.38 86 LEU A O 1
ATOM 680 N N . THR A 1 87 ? 8.350 4.109 5.596 1.00 87.44 87 THR A N 1
ATOM 681 C CA . THR A 1 87 ? 8.738 3.314 6.762 1.00 87.44 87 THR A CA 1
ATOM 682 C C . THR A 1 87 ? 8.003 1.973 6.713 1.00 87.44 87 THR A C 1
ATOM 684 O O . THR A 1 87 ? 7.196 1.711 5.811 1.00 87.44 87 THR A O 1
ATOM 687 N N . GLN A 1 88 ? 8.273 1.116 7.687 1.00 87.69 88 GLN A N 1
ATOM 688 C CA . GLN A 1 88 ? 7.425 -0.030 7.971 1.00 87.69 88 GLN A CA 1
ATOM 689 C C . GLN A 1 88 ? 6.130 0.439 8.625 1.00 87.69 88 GLN A C 1
ATOM 691 O O . GLN A 1 88 ? 6.107 1.380 9.412 1.00 87.69 88 GLN A O 1
ATOM 696 N N . ALA A 1 89 ? 5.029 -0.214 8.295 1.00 85.75 89 ALA A N 1
ATOM 697 C CA . ALA A 1 89 ? 3.773 0.071 8.952 1.00 85.75 89 ALA A CA 1
ATOM 698 C C . ALA A 1 89 ? 3.858 -0.215 10.463 1.00 85.75 89 ALA A C 1
ATOM 700 O O . ALA A 1 89 ? 4.377 -1.244 10.896 1.00 85.75 89 ALA A O 1
ATOM 701 N N . GLU A 1 90 ? 3.282 0.683 11.260 1.00 81.94 90 GLU A N 1
ATOM 702 C CA . GLU A 1 90 ? 3.280 0.616 12.731 1.00 81.94 90 GLU A CA 1
ATOM 703 C C . GLU A 1 90 ? 1.903 0.232 13.308 1.00 81.94 90 GLU A C 1
ATOM 705 O O . GLU A 1 90 ? 1.685 0.233 14.521 1.00 81.94 90 GLU A O 1
ATOM 710 N N . SER A 1 91 ? 0.926 -0.056 12.444 1.00 82.31 91 SER A N 1
ATOM 711 C CA . SER A 1 91 ? -0.428 -0.449 12.829 1.00 82.31 91 SER A CA 1
ATOM 712 C C . SER A 1 91 ? -0.981 -1.571 11.958 1.00 82.31 91 SER A C 1
ATOM 714 O O . SER A 1 91 ? -0.867 -1.532 10.736 1.00 82.31 91 SER A O 1
ATOM 716 N N . ASN A 1 92 ? -1.691 -2.507 12.586 1.00 87.44 92 ASN A N 1
ATOM 717 C CA . ASN A 1 92 ? -2.477 -3.535 11.914 1.00 87.44 92 ASN A CA 1
ATOM 718 C C . ASN A 1 92 ? -3.952 -3.374 12.333 1.00 87.44 92 ASN A C 1
ATOM 720 O O . ASN A 1 92 ? -4.234 -3.517 13.524 1.00 87.44 92 ASN A O 1
ATOM 724 N N . PRO A 1 93 ? -4.904 -3.053 11.438 1.00 91.62 93 PRO A N 1
ATOM 725 C CA . PRO A 1 93 ? -4.785 -2.871 9.987 1.00 91.62 93 PRO A CA 1
ATOM 726 C C . PRO A 1 93 ? -3.881 -1.703 9.582 1.00 91.62 93 PRO A C 1
ATOM 728 O O . PRO A 1 93 ? -3.865 -0.647 10.221 1.00 91.62 93 PRO A O 1
ATOM 731 N N . VAL A 1 94 ? -3.187 -1.882 8.462 1.00 91.56 94 VAL A N 1
ATOM 732 C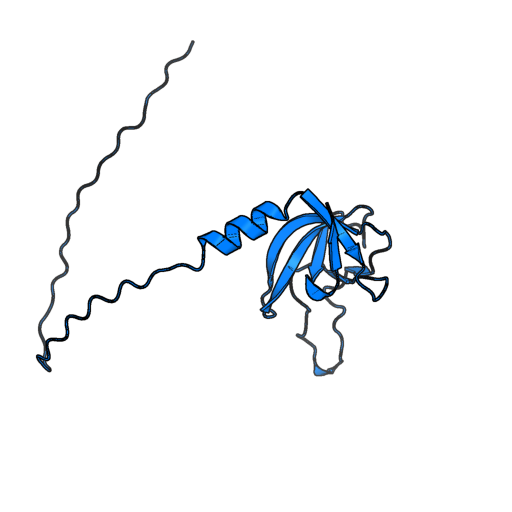 CA . VAL A 1 94 ? -2.262 -0.898 7.880 1.00 91.56 94 VAL A CA 1
ATOM 733 C C . VAL A 1 94 ? -3.017 0.311 7.354 1.00 91.56 94 VAL A C 1
ATOM 735 O O . VAL A 1 94 ? -2.613 1.458 7.541 1.00 91.56 94 VAL A O 1
ATOM 738 N N . GLY A 1 95 ? -4.146 0.049 6.708 1.00 93.50 95 GLY A N 1
ATOM 739 C CA . GLY A 1 95 ? -4.950 1.067 6.068 1.00 93.50 95 GLY A CA 1
ATOM 740 C C . GLY A 1 95 ? -6.095 0.479 5.261 1.00 93.50 95 GLY A C 1
ATOM 741 O O . GLY A 1 95 ? -6.367 -0.723 5.303 1.00 93.50 95 GLY A O 1
ATOM 742 N N . THR A 1 96 ? -6.746 1.352 4.506 1.00 95.12 96 THR A N 1
ATOM 743 C CA . THR A 1 96 ? -7.855 1.025 3.613 1.00 95.12 96 THR A CA 1
ATOM 744 C C . THR A 1 96 ? -7.411 1.161 2.163 1.00 95.12 96 THR A C 1
ATOM 746 O O . THR A 1 96 ? -6.831 2.179 1.795 1.00 95.12 96 THR A O 1
ATOM 749 N N . ILE A 1 97 ? -7.711 0.167 1.329 1.00 95.25 97 ILE A N 1
ATOM 750 C CA . ILE A 1 97 ? -7.393 0.177 -0.101 1.00 95.25 97 ILE A CA 1
ATOM 751 C C . ILE A 1 97 ? -8.178 1.282 -0.803 1.00 95.25 97 ILE A C 1
ATOM 753 O O . ILE A 1 97 ? -9.406 1.334 -0.730 1.00 95.25 97 ILE A O 1
ATOM 757 N N . LEU A 1 98 ? -7.450 2.140 -1.509 1.00 94.00 98 LEU A N 1
ATOM 758 C CA . LEU A 1 98 ? -7.987 3.156 -2.407 1.00 94.00 98 LEU A CA 1
ATOM 759 C C . LEU A 1 98 ? -7.947 2.674 -3.855 1.00 94.00 98 LEU A C 1
ATOM 761 O O . LEU A 1 98 ? -8.900 2.872 -4.599 1.00 94.00 98 LEU A O 1
ATOM 765 N N . GLU A 1 99 ? -6.848 2.030 -4.240 1.00 92.69 99 GLU A N 1
ATOM 766 C CA . GLU A 1 99 ? -6.599 1.595 -5.610 1.00 92.69 99 GLU A CA 1
ATOM 767 C C . GLU A 1 99 ? -5.684 0.372 -5.607 1.00 92.69 99 GLU A C 1
ATOM 769 O O . GLU A 1 99 ? -4.817 0.236 -4.741 1.00 92.69 99 GLU A O 1
ATOM 774 N N . ARG A 1 100 ? -5.858 -0.509 -6.591 1.00 92.31 100 ARG A N 1
ATOM 775 C CA . ARG A 1 100 ? -4.893 -1.554 -6.923 1.00 92.31 100 ARG A CA 1
ATOM 776 C C . ARG A 1 100 ? -4.369 -1.270 -8.318 1.00 92.31 100 ARG A C 1
ATOM 778 O O . ARG A 1 100 ? -5.162 -1.077 -9.230 1.00 92.31 100 ARG A O 1
ATOM 785 N N . LEU A 1 101 ? -3.055 -1.290 -8.488 1.00 92.88 101 LEU A N 1
ATOM 786 C CA . LEU A 1 101 ? -2.420 -1.080 -9.783 1.00 92.88 101 LEU A CA 1
ATOM 787 C C . LEU A 1 101 ? -1.226 -2.009 -9.978 1.00 92.88 101 LEU A C 1
ATOM 789 O O . LEU A 1 101 ? -0.721 -2.614 -9.032 1.00 92.88 101 LEU A O 1
ATOM 793 N N . LYS A 1 102 ? -0.785 -2.138 -11.229 1.00 91.50 102 LYS A N 1
ATOM 794 C CA . LYS A 1 102 ? 0.439 -2.865 -11.561 1.00 91.50 102 LYS A CA 1
ATOM 795 C C . LYS A 1 102 ? 1.602 -1.876 -11.586 1.00 91.50 102 LYS A C 1
ATOM 797 O O . LYS A 1 102 ? 1.561 -0.927 -12.361 1.00 91.50 102 LYS A O 1
ATOM 802 N N . GLY A 1 103 ? 2.592 -2.109 -10.735 1.00 88.44 103 GLY A N 1
ATOM 803 C CA . GLY A 1 103 ? 3.819 -1.333 -10.662 1.00 88.44 103 GLY A CA 1
ATOM 804 C C . GLY A 1 103 ? 4.710 -1.527 -11.884 1.00 88.44 103 GLY A C 1
ATOM 805 O O . GLY A 1 103 ? 4.585 -2.512 -12.620 1.00 88.44 103 GLY A O 1
ATOM 806 N N . GLU A 1 104 ? 5.636 -0.593 -12.083 1.00 86.81 104 GLU A N 1
ATOM 807 C CA . GLU A 1 104 ? 6.667 -0.673 -13.131 1.00 86.81 104 GLU A CA 1
ATOM 808 C C . GLU A 1 104 ? 7.612 -1.862 -12.913 1.00 86.81 104 GLU A C 1
ATOM 810 O O . GLU A 1 104 ? 8.140 -2.429 -13.866 1.00 86.81 104 GLU A O 1
ATOM 815 N N . ASP A 1 105 ? 7.746 -2.293 -11.658 1.00 84.12 105 ASP A N 1
ATOM 816 C CA . ASP A 1 105 ? 8.479 -3.490 -11.246 1.00 84.12 105 ASP A CA 1
ATOM 817 C C . ASP A 1 105 ? 7.753 -4.807 -11.577 1.00 84.12 105 ASP A C 1
ATOM 819 O O . ASP A 1 105 ? 8.268 -5.893 -11.317 1.00 84.12 105 ASP A O 1
ATOM 823 N N . GLY A 1 106 ? 6.556 -4.730 -12.164 1.00 86.31 106 GLY A N 1
ATOM 824 C CA . GLY A 1 106 ? 5.763 -5.879 -12.581 1.00 86.31 106 GLY A CA 1
ATOM 825 C C . GLY A 1 106 ? 4.883 -6.479 -11.483 1.00 86.31 106 GLY A C 1
ATOM 826 O O . GLY A 1 106 ? 4.046 -7.331 -11.806 1.00 86.31 106 GLY A O 1
ATOM 827 N N . TYR A 1 107 ? 5.006 -6.017 -10.236 1.00 90.88 107 TYR A N 1
ATOM 828 C CA . TYR A 1 107 ? 4.200 -6.479 -9.108 1.00 90.88 107 TYR A CA 1
ATOM 829 C C . TYR A 1 107 ? 2.881 -5.712 -9.001 1.00 90.88 107 TYR A C 1
ATOM 831 O O . TYR A 1 107 ? 2.718 -4.620 -9.544 1.00 90.88 107 TYR A O 1
ATOM 839 N N . TYR A 1 108 ? 1.906 -6.292 -8.304 1.00 92.62 108 TYR A N 1
ATOM 840 C CA . TYR A 1 108 ? 0.686 -5.578 -7.939 1.00 92.62 108 TYR A CA 1
ATOM 841 C C . TYR A 1 108 ? 0.878 -4.833 -6.623 1.00 92.62 108 TYR A C 1
ATOM 843 O O . TYR A 1 108 ? 1.453 -5.355 -5.668 1.00 92.62 108 TYR A O 1
ATOM 851 N N . TRP A 1 109 ? 0.362 -3.611 -6.588 1.00 95.25 109 TRP A N 1
ATOM 852 C CA . TRP A 1 109 ? 0.455 -2.701 -5.460 1.00 95.25 109 TRP A CA 1
ATOM 853 C C . TRP A 1 109 ? -0.925 -2.182 -5.095 1.00 95.25 109 TRP A C 1
ATOM 855 O O . TRP A 1 109 ? -1.759 -1.927 -5.964 1.00 95.25 109 TRP A O 1
ATOM 865 N N . TYR A 1 110 ? -1.131 -1.976 -3.804 1.00 94.94 110 TYR A N 1
ATOM 866 C CA . TYR A 1 110 ? -2.278 -1.278 -3.260 1.00 94.94 110 TYR A CA 1
ATOM 867 C C . TYR A 1 110 ? -1.862 0.121 -2.843 1.00 94.94 110 TYR A C 1
ATOM 869 O O . TYR A 1 110 ? -1.006 0.278 -1.971 1.00 94.94 110 TYR A O 1
ATOM 877 N N . ARG A 1 111 ? -2.502 1.136 -3.419 1.00 95.06 111 ARG A N 1
ATOM 878 C CA . ARG A 1 111 ? -2.524 2.466 -2.818 1.00 95.06 111 ARG A CA 1
ATOM 879 C C . ARG A 1 111 ? -3.514 2.428 -1.671 1.00 95.06 111 ARG A C 1
ATOM 881 O O . ARG A 1 111 ? -4.678 2.073 -1.870 1.00 95.06 111 ARG A O 1
ATOM 888 N N . ILE A 1 112 ? -3.065 2.789 -0.481 1.00 95.12 112 ILE A N 1
ATOM 889 C CA . ILE A 1 112 ? -3.871 2.709 0.731 1.00 95.12 112 ILE A CA 1
ATOM 890 C C . ILE A 1 112 ? -3.914 4.056 1.438 1.00 95.12 112 ILE A C 1
ATOM 892 O O . ILE A 1 112 ? -2.929 4.795 1.463 1.00 95.12 112 ILE A O 1
ATOM 896 N N . LYS A 1 113 ? -5.053 4.346 2.062 1.00 94.88 113 LYS A N 1
ATOM 897 C CA . LYS A 1 113 ? -5.161 5.367 3.098 1.00 94.88 113 LYS A CA 1
ATOM 898 C C . LYS A 1 113 ? -4.728 4.748 4.414 1.00 94.88 113 LYS A C 1
ATOM 900 O O . LYS A 1 113 ? -5.361 3.80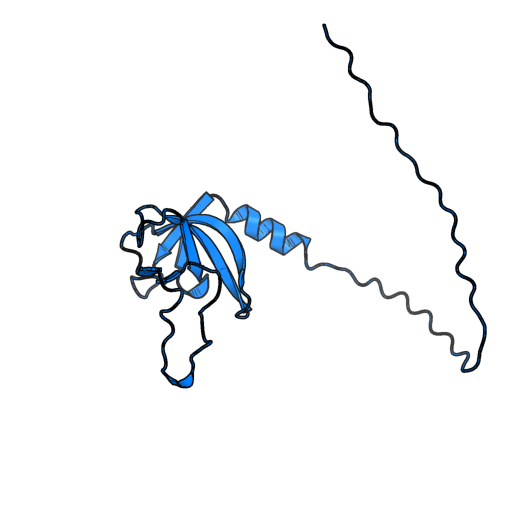5 4.884 1.00 94.88 113 LYS A O 1
ATOM 905 N N . LEU A 1 114 ? -3.653 5.259 4.986 1.00 93.12 114 LEU A N 1
ATOM 906 C CA . LEU A 1 114 ? -3.041 4.706 6.183 1.00 93.12 114 LEU A CA 1
ATOM 907 C C . LEU A 1 114 ? -3.899 4.979 7.423 1.00 93.12 114 LEU A C 1
ATOM 909 O O . LEU A 1 114 ? -4.478 6.057 7.567 1.00 93.12 114 LEU A O 1
ATOM 913 N N . THR A 1 115 ? -3.948 4.007 8.337 1.00 91.75 115 THR A N 1
ATOM 914 C CA . THR A 1 115 ? -4.614 4.166 9.641 1.00 91.75 115 THR A CA 1
ATOM 915 C C . THR A 1 115 ? -3.858 5.159 10.528 1.00 91.75 115 THR A C 1
ATOM 917 O O . THR A 1 115 ? -4.471 5.943 11.251 1.00 91.75 115 THR A O 1
ATOM 920 N N . LYS A 1 116 ? -2.522 5.139 10.457 1.00 89.00 116 LYS A N 1
ATOM 921 C CA . LYS A 1 116 ? -1.623 6.091 11.116 1.00 89.00 116 LYS A CA 1
ATOM 922 C C . LYS A 1 116 ? -0.676 6.710 10.087 1.00 89.00 116 LYS A C 1
ATOM 924 O O . LYS A 1 116 ? -0.207 5.981 9.213 1.00 89.00 116 LYS A O 1
ATOM 929 N N . PRO A 1 117 ? -0.373 8.017 10.174 1.00 86.81 117 PRO A N 1
ATOM 930 C CA . PRO A 1 117 ? 0.587 8.637 9.274 1.00 86.81 117 PRO A CA 1
ATOM 931 C C . PRO A 1 117 ? 1.966 7.980 9.378 1.00 86.81 117 PRO A C 1
ATOM 933 O O . PRO A 1 117 ? 2.462 7.745 10.474 1.00 86.81 117 PRO A O 1
ATOM 936 N N . VAL A 1 118 ? 2.593 7.735 8.232 1.00 82.38 118 VAL A N 1
ATOM 937 C CA . VAL A 1 118 ? 3.928 7.137 8.099 1.00 82.38 11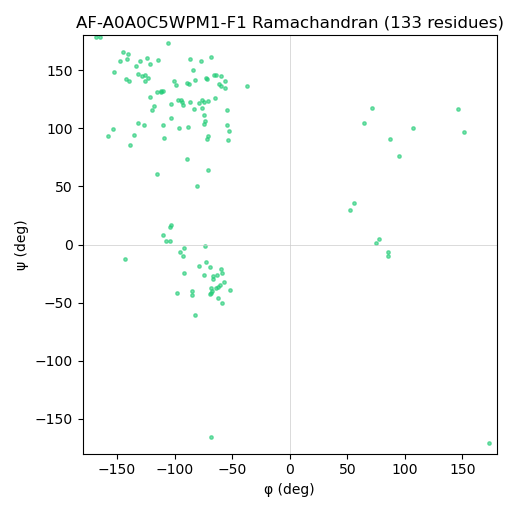8 VAL A CA 1
ATOM 938 C C . VAL A 1 118 ? 4.822 8.158 7.410 1.00 82.38 118 VAL A C 1
ATOM 940 O O . VAL A 1 118 ? 4.516 8.602 6.303 1.00 82.38 118 VAL A O 1
ATOM 943 N N . GLY A 1 119 ? 5.896 8.591 8.077 1.00 78.88 119 GLY A N 1
ATOM 944 C CA . GLY A 1 119 ? 6.781 9.637 7.544 1.00 78.88 119 GLY A CA 1
ATOM 945 C C . GLY A 1 119 ? 6.040 10.940 7.204 1.00 78.88 119 GLY A C 1
ATOM 946 O O . GLY A 1 119 ? 6.321 11.565 6.184 1.00 78.88 119 GLY A O 1
ATOM 947 N N . GLY A 1 120 ? 5.019 11.302 7.993 1.00 84.94 120 GLY A N 1
ATOM 948 C CA . GLY A 1 120 ? 4.168 12.475 7.753 1.00 84.94 120 GLY A CA 1
ATOM 949 C C . GLY A 1 120 ? 3.143 12.322 6.620 1.00 84.94 120 GLY A C 1
ATOM 950 O O . GLY A 1 120 ? 2.392 13.259 6.354 1.00 84.94 120 GLY A O 1
ATOM 951 N N . LYS A 1 121 ? 3.071 11.158 5.961 1.00 86.94 121 LYS A N 1
ATOM 952 C CA . LYS A 1 121 ? 2.119 10.884 4.876 1.00 86.94 121 LYS A CA 1
ATOM 953 C C . LYS A 1 121 ? 0.932 10.072 5.376 1.00 86.94 121 LYS A C 1
ATOM 955 O O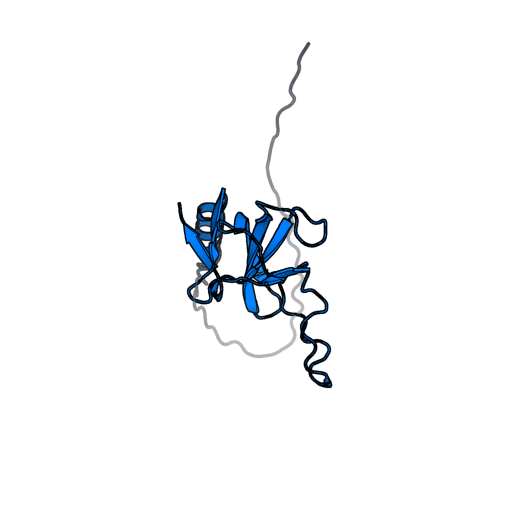 . LYS A 1 121 ? 1.083 9.150 6.169 1.00 86.94 121 LYS A O 1
ATOM 960 N N . THR A 1 122 ? -0.255 10.405 4.884 1.00 92.44 122 THR A N 1
ATOM 961 C CA . THR A 1 122 ? -1.522 9.720 5.196 1.00 92.44 122 THR A CA 1
ATOM 962 C C . THR A 1 122 ? -1.894 8.653 4.167 1.00 92.44 122 THR A C 1
ATOM 964 O O . THR A 1 122 ? -2.853 7.909 4.363 1.00 92.44 122 THR A O 1
ATOM 967 N N . GLU A 1 123 ? -1.130 8.557 3.082 1.00 94.00 123 GLU A N 1
ATOM 968 C CA . GLU A 1 123 ? -1.286 7.565 2.026 1.00 94.00 123 GLU A CA 1
ATOM 969 C C . GLU A 1 123 ? 0.067 6.958 1.670 1.00 94.00 123 GLU A C 1
ATOM 971 O O . GLU A 1 123 ? 1.114 7.595 1.817 1.00 94.00 123 GLU A O 1
ATOM 976 N N . GLY A 1 124 ? 0.033 5.731 1.163 1.00 93.75 124 GLY A N 1
ATOM 977 C CA . GLY A 1 124 ? 1.219 5.040 0.684 1.00 93.75 124 GLY A CA 1
ATOM 978 C C . GLY A 1 124 ? 0.872 3.826 -0.160 1.00 93.75 124 GLY A C 1
ATOM 979 O O . GLY A 1 124 ? -0.300 3.500 -0.360 1.00 93.75 124 GLY A O 1
ATOM 980 N N . TYR A 1 125 ? 1.911 3.163 -0.649 1.00 95.19 125 TYR A N 1
ATOM 981 C CA . TYR A 1 125 ? 1.805 1.964 -1.465 1.00 95.19 125 TYR A CA 1
ATOM 982 C C . TYR A 1 125 ? 2.343 0.762 -0.702 1.00 95.19 125 TYR A C 1
ATOM 984 O O . TYR A 1 125 ? 3.436 0.812 -0.139 1.00 95.19 125 TYR A O 1
ATOM 992 N N . VAL A 1 126 ? 1.576 -0.323 -0.701 1.00 93.94 126 VAL A N 1
ATOM 993 C CA . VAL A 1 126 ? 1.988 -1.623 -0.162 1.00 93.94 126 VAL A CA 1
ATOM 994 C C . VAL A 1 126 ? 1.868 -2.674 -1.251 1.00 93.94 126 VAL A C 1
ATOM 996 O O . VAL A 1 126 ? 0.967 -2.612 -2.088 1.00 93.94 126 VAL A O 1
ATOM 999 N N . ARG A 1 127 ? 2.795 -3.624 -1.274 1.00 93.81 127 ARG A N 1
ATOM 1000 C CA . ARG A 1 127 ? 2.831 -4.660 -2.306 1.00 93.81 127 ARG A CA 1
ATOM 1001 C C . ARG A 1 127 ? 1.857 -5.784 -1.955 1.00 93.81 127 ARG A C 1
ATOM 1003 O O . ARG A 1 127 ? 1.702 -6.116 -0.782 1.00 93.81 127 ARG A O 1
ATOM 1010 N N . GLU A 1 128 ? 1.174 -6.326 -2.959 1.00 92.31 128 GLU A N 1
ATOM 1011 C CA . GLU A 1 128 ? 0.083 -7.296 -2.779 1.00 92.31 128 GLU A CA 1
ATOM 1012 C C . GLU A 1 128 ? 0.525 -8.606 -2.112 1.00 92.31 128 GLU A C 1
ATOM 1014 O O . GLU A 1 128 ? -0.220 -9.159 -1.312 1.00 92.31 128 GLU A O 1
ATOM 1019 N N . ASP A 1 129 ? 1.730 -9.083 -2.410 1.00 90.69 129 ASP A N 1
ATOM 1020 C CA . ASP A 1 129 ? 2.327 -10.307 -1.856 1.00 90.69 129 ASP A CA 1
ATOM 1021 C C . ASP A 1 129 ? 2.637 -10.214 -0.354 1.00 90.69 129 ASP A C 1
ATOM 1023 O O . ASP A 1 129 ? 2.649 -11.229 0.338 1.00 90.69 129 ASP A O 1
ATOM 1027 N N . ALA A 1 130 ? 2.881 -9.005 0.154 1.00 89.19 130 ALA A N 1
ATOM 1028 C CA . ALA A 1 130 ? 3.288 -8.767 1.537 1.00 89.19 130 ALA A CA 1
ATOM 1029 C C . ALA A 1 130 ? 2.106 -8.511 2.492 1.00 89.19 130 ALA A C 1
ATOM 1031 O O . ALA A 1 130 ? 2.308 -8.324 3.696 1.00 89.19 130 ALA A O 1
ATOM 1032 N N . VAL A 1 131 ? 0.872 -8.467 1.977 1.00 92.50 131 VAL A N 1
ATOM 1033 C CA . VAL A 1 131 ? -0.321 -8.112 2.756 1.00 92.50 131 VAL A CA 1
ATOM 1034 C C . VAL A 1 131 ? -1.443 -9.119 2.588 1.00 92.50 131 VAL A C 1
ATOM 1036 O O . VAL A 1 131 ? -1.559 -9.814 1.584 1.00 92.50 131 VAL A O 1
ATOM 1039 N N . VAL A 1 132 ? -2.336 -9.138 3.572 1.00 92.81 132 VAL A N 1
ATOM 1040 C CA . VAL A 1 132 ? -3.606 -9.857 3.489 1.00 92.81 132 VAL A CA 1
ATOM 1041 C C . VAL A 1 132 ? -4.738 -8.842 3.457 1.00 92.81 132 VAL A C 1
ATOM 1043 O O . VAL A 1 132 ? -4.792 -7.922 4.274 1.00 92.81 132 VAL A O 1
ATOM 1046 N N . VAL A 1 133 ? -5.656 -9.008 2.508 1.00 91.56 133 VAL A N 1
ATOM 1047 C CA . VAL A 1 133 ? -6.840 -8.154 2.376 1.00 91.56 133 VAL A CA 1
ATOM 1048 C C . VAL A 1 133 ? -8.018 -8.803 3.102 1.00 91.56 133 VAL A C 1
ATOM 1050 O O . VAL A 1 133 ? -8.378 -9.940 2.796 1.00 91.56 133 VAL A O 1
ATOM 1053 N N . GLN A 1 134 ? -8.637 -8.077 4.034 1.00 86.38 134 GLN A N 1
ATOM 1054 C CA . GLN A 1 134 ? -9.790 -8.543 4.815 1.00 86.38 134 GLN A CA 1
ATOM 1055 C C . GLN A 1 134 ? -11.009 -7.622 4.631 1.00 86.38 134 GLN A C 1
ATOM 1057 O O . GLN A 1 134 ? -10.870 -6.456 4.243 1.00 86.38 134 GLN A O 1
ATOM 1062 N N . TYR A 1 135 ? -12.199 -8.194 4.846 1.00 69.00 135 TYR A N 1
ATOM 1063 C CA . TYR A 1 135 ? -13.502 -7.522 4.748 1.00 69.00 135 TYR A CA 1
ATOM 1064 C C . TYR A 1 135 ? -13.916 -6.935 6.095 1.00 69.00 135 TYR A C 1
ATOM 1066 O O . TYR A 1 135 ? -13.710 -7.630 7.114 1.00 69.00 135 TYR A O 1
#

Secondary structure (DSSP, 8-state):
-------------------------------------TTHHHHHHHHHHHTTPEEEE-TTS--EEESSSS---TTGGGT---TTEEEE--SSS-EEEEEEEE-TTS-EEEEEEEEEEETTEEEEEEEGGGEEEE-

Mean predicted aligned error: 15.56 Å

Solvent-accessible surface area (backbone atoms only — not comparable to full-atom values): 8548 Å² total; per-residue (Å²): 136,90,81,90,81,81,91,85,84,85,92,85,87,85,89,82,82,86,81,82,87,77,90,83,82,94,71,93,73,92,71,91,70,83,78,76,81,82,68,58,75,62,55,55,52,52,38,61,70,44,43,72,27,37,32,29,52,30,96,82,74,46,39,64,30,16,78,46,55,52,77,45,62,91,40,66,91,75,71,50,57,54,87,40,48,56,43,65,55,90,48,81,57,41,21,31,28,66,42,60,48,75,22,91,74,72,46,50,22,30,37,24,43,37,70,60,66,47,82,88,32,55,59,34,19,34,48,53,90,47,38,38,80,47,132